Protein AF-A0A516WWQ7-F1 (afdb_monomer)

Foldseek 3Di:
DDDDPDQLVPPDPDDADPVNDPPDHDDDDPVLVVLLVVVVVCVVVVHDDDDDDDPPPCSVVSNVVSCCVVPVPPDQDFDDDPPDDPVNVQVRCCRSVVPDDDGDPDPPPDPDD

Mean predicted aligned error: 9.74 Å

Solvent-accessible surface area (backbone atoms only — not comparable to full-atom values): 7865 Å² total; per-residue (Å²): 137,85,80,75,83,80,57,84,86,70,70,74,93,72,68,87,50,101,80,61,54,88,91,62,74,84,76,93,41,72,68,43,52,52,51,35,55,52,47,53,53,32,62,76,70,69,56,87,85,84,91,84,78,70,88,88,75,47,63,71,56,37,52,51,56,37,42,51,75,75,43,62,92,74,72,79,85,84,85,78,65,88,86,65,48,75,66,53,51,51,51,55,49,38,62,64,67,65,58,85,77,81,76,81,91,63,81,81,74,75,78,84,129

pLDDT: mean 81.27, std 19.01, range [32.41, 98.31]

Structure (mmCIF, N/CA/C/O backbone):
data_AF-A0A516WWQ7-F1
#
_entry.id   AF-A0A516WWQ7-F1
#
loop_
_atom_site.group_PDB
_atom_site.id
_atom_site.type_symbol
_atom_site.label_atom_id
_atom_site.label_alt_id
_atom_site.label_comp_id
_atom_site.label_asym_id
_atom_site.label_entity_id
_atom_site.label_seq_id
_atom_site.pdbx_PDB_ins_code
_atom_site.Cartn_x
_atom_site.Cartn_y
_atom_site.Cartn_z
_atom_site.occupancy
_atom_site.B_iso_or_equiv
_atom_site.auth_seq_id
_atom_site.auth_comp_id
_atom_site.auth_asym_id
_atom_site.auth_atom_id
_atom_site.pdbx_PDB_model_num
ATOM 1 N N . MET A 1 1 ? 19.462 23.791 5.345 1.00 38.44 1 MET A N 1
ATOM 2 C CA . MET A 1 1 ? 18.998 22.462 5.797 1.00 38.44 1 MET A CA 1
ATOM 3 C C . MET A 1 1 ? 18.680 21.644 4.558 1.00 38.44 1 MET A C 1
ATOM 5 O O . MET A 1 1 ? 17.603 21.769 3.996 1.00 38.44 1 MET A O 1
ATOM 9 N N . THR A 1 2 ? 19.676 20.930 4.046 1.00 36.28 2 THR A N 1
ATOM 10 C CA . THR A 1 2 ? 19.575 20.070 2.861 1.00 36.28 2 THR A CA 1
ATOM 11 C C . THR A 1 2 ? 19.060 18.707 3.309 1.00 36.28 2 THR A C 1
ATOM 13 O O . THR A 1 2 ? 19.777 17.987 3.997 1.00 36.28 2 THR A O 1
ATOM 16 N N . GLY A 1 3 ? 17.805 18.384 2.991 1.00 38.31 3 GLY A N 1
ATOM 17 C CA . GLY A 1 3 ? 17.252 17.056 3.248 1.00 38.31 3 GLY A CA 1
ATOM 18 C C . GLY A 1 3 ? 17.876 16.045 2.292 1.00 38.31 3 GLY A C 1
ATOM 19 O O . GLY A 1 3 ? 17.676 16.140 1.082 1.00 38.31 3 GLY A O 1
ATOM 20 N N . THR A 1 4 ? 18.655 15.112 2.829 1.00 32.41 4 THR A N 1
ATOM 21 C CA . THR A 1 4 ? 19.110 13.918 2.110 1.00 32.41 4 THR A CA 1
ATOM 22 C C . THR A 1 4 ? 17.881 13.090 1.713 1.00 32.41 4 THR A C 1
ATOM 24 O O . THR A 1 4 ? 17.008 12.891 2.561 1.00 32.41 4 THR A O 1
ATOM 27 N N . PRO A 1 5 ? 17.754 12.622 0.457 1.00 42.22 5 PRO A N 1
ATOM 28 C CA . PRO A 1 5 ? 16.667 11.724 0.085 1.00 42.22 5 PRO A CA 1
ATOM 29 C C . PRO A 1 5 ? 16.815 10.410 0.859 1.00 42.22 5 PRO A C 1
ATOM 31 O O . PRO A 1 5 ? 17.877 9.791 0.826 1.00 42.22 5 PRO A O 1
ATOM 34 N N . ALA A 1 6 ? 15.768 10.010 1.581 1.00 45.31 6 ALA A N 1
ATOM 35 C CA . ALA A 1 6 ? 15.740 8.735 2.285 1.00 45.31 6 ALA A CA 1
ATOM 36 C C . ALA A 1 6 ? 15.839 7.585 1.269 1.00 45.31 6 ALA A C 1
ATOM 38 O O . ALA A 1 6 ? 15.072 7.521 0.306 1.00 45.31 6 ALA A O 1
ATOM 39 N N . THR A 1 7 ? 16.811 6.697 1.472 1.00 37.62 7 THR A N 1
ATOM 40 C CA . THR A 1 7 ? 16.962 5.446 0.720 1.00 37.62 7 THR A CA 1
ATOM 41 C C . THR A 1 7 ? 15.747 4.548 1.008 1.00 37.62 7 THR A C 1
ATOM 43 O O . THR A 1 7 ? 15.308 4.514 2.157 1.00 37.62 7 THR A O 1
ATOM 46 N N . PRO A 1 8 ? 15.214 3.771 0.042 1.00 50.00 8 PRO A N 1
ATOM 47 C CA . PRO A 1 8 ? 14.035 2.911 0.248 1.00 50.00 8 PRO A CA 1
ATOM 48 C C . PRO A 1 8 ? 14.148 1.892 1.397 1.00 50.00 8 PRO A C 1
ATOM 50 O O . PRO A 1 8 ? 13.144 1.331 1.820 1.00 50.00 8 PRO A O 1
ATOM 53 N N . ALA A 1 9 ? 15.361 1.660 1.908 1.00 43.53 9 ALA A N 1
ATOM 54 C CA . ALA A 1 9 ? 15.644 0.795 3.050 1.00 43.53 9 ALA A CA 1
ATOM 55 C C . ALA A 1 9 ? 15.386 1.447 4.427 1.00 43.53 9 ALA A C 1
ATOM 57 O O . ALA A 1 9 ? 15.455 0.749 5.431 1.00 43.53 9 ALA A O 1
ATOM 58 N N . ASP A 1 10 ? 15.080 2.749 4.491 1.00 41.50 10 ASP A N 1
ATOM 59 C CA . ASP A 1 10 ? 14.819 3.486 5.743 1.00 41.50 10 ASP A CA 1
ATOM 60 C C . ASP A 1 10 ? 13.318 3.580 6.083 1.00 41.50 10 ASP A C 1
ATOM 62 O O . ASP A 1 10 ? 12.860 4.464 6.807 1.00 41.50 10 ASP A O 1
ATOM 66 N N . VAL A 1 11 ? 12.500 2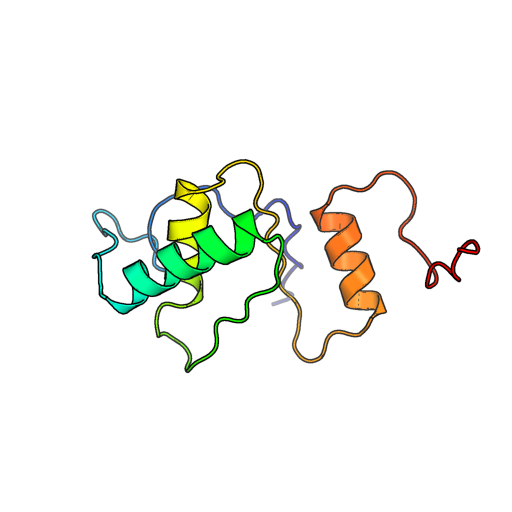.677 5.530 1.00 47.91 11 VAL A N 1
ATOM 67 C CA . VAL A 1 11 ? 11.102 2.542 5.955 1.00 47.91 11 VAL A CA 1
ATOM 68 C C . VAL A 1 11 ? 11.088 1.750 7.263 1.00 47.91 11 VAL A C 1
ATOM 70 O O . VAL A 1 11 ? 10.918 0.534 7.267 1.00 47.91 11 VAL A O 1
ATOM 73 N N . ASP A 1 12 ? 11.325 2.483 8.350 1.00 45.53 12 ASP A N 1
ATOM 74 C CA . ASP A 1 12 ? 11.242 2.103 9.763 1.00 45.53 12 ASP A CA 1
ATOM 75 C C . ASP A 1 12 ? 10.320 0.896 10.046 1.00 45.53 12 ASP A C 1
ATOM 77 O O . ASP A 1 12 ? 9.109 0.918 9.793 1.00 45.53 12 ASP A O 1
ATOM 81 N N . GLN A 1 13 ? 10.93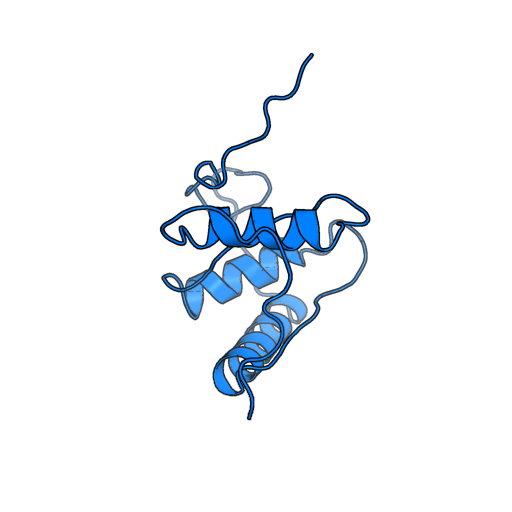2 -0.166 10.578 1.00 48.97 13 GLN A N 1
ATOM 82 C CA . GLN A 1 13 ? 10.295 -1.399 11.045 1.00 48.97 13 GLN A CA 1
ATOM 83 C C . GLN A 1 13 ? 10.033 -1.352 12.568 1.00 48.97 13 GLN A C 1
ATOM 85 O O . GLN A 1 13 ? 10.439 -2.254 13.299 1.00 48.97 13 GLN A O 1
ATOM 90 N N . SER A 1 14 ? 9.370 -0.311 13.083 1.00 48.12 14 SER A N 1
ATOM 91 C CA . SER A 1 14 ? 8.965 -0.222 14.501 1.00 48.12 14 SER A CA 1
ATOM 92 C C . SER A 1 14 ? 7.618 0.542 14.674 1.00 48.12 14 SER A C 1
ATOM 94 O O . SER A 1 14 ? 7.105 1.085 13.695 1.00 48.12 14 SER A O 1
ATOM 96 N N . PRO A 1 15 ? 6.878 0.420 15.802 1.00 52.00 15 PRO A N 1
ATOM 97 C CA . PRO A 1 15 ? 5.571 -0.244 15.823 1.00 52.00 15 PRO A CA 1
ATOM 98 C C . PRO A 1 15 ? 4.336 0.667 15.652 1.00 52.00 15 PRO A C 1
ATOM 100 O O . PRO A 1 15 ? 4.305 1.829 16.049 1.00 52.00 15 PRO A O 1
ATOM 103 N N . GLU A 1 16 ? 3.266 0.034 15.158 1.00 58.62 16 GLU A N 1
ATOM 104 C CA . GLU A 1 16 ? 1.840 0.255 15.478 1.00 58.62 16 GLU A CA 1
ATOM 105 C C . GLU A 1 16 ? 1.152 1.573 15.061 1.00 58.62 16 GLU A C 1
ATOM 107 O O . GLU A 1 16 ? -0.009 1.526 14.655 1.00 58.62 16 GLU A O 1
ATOM 112 N N . HIS A 1 17 ? 1.797 2.745 15.085 1.00 57.81 17 HIS A N 1
ATOM 113 C CA . HIS A 1 17 ? 1.052 4.012 14.992 1.00 57.81 17 HIS A CA 1
ATOM 114 C C . HIS A 1 17 ? 1.814 5.155 14.304 1.00 57.81 17 HIS A C 1
ATOM 116 O O . HIS A 1 17 ? 3.005 5.335 14.521 1.00 57.81 17 HIS A O 1
ATOM 122 N N . PHE A 1 18 ? 1.108 5.998 13.530 1.00 65.62 18 PHE A N 1
ATOM 123 C CA . PHE A 1 18 ? 1.677 7.154 12.801 1.00 65.62 18 PHE A CA 1
ATOM 124 C C . PHE A 1 18 ? 2.496 8.110 13.690 1.00 65.62 18 PHE A C 1
ATOM 126 O O . PHE A 1 18 ? 3.407 8.769 13.203 1.00 65.62 18 PHE A O 1
ATOM 133 N N . LEU A 1 19 ? 2.174 8.179 14.985 1.00 70.88 19 LEU A N 1
ATOM 134 C CA . LEU A 1 19 ? 2.869 9.019 15.966 1.00 70.88 19 LEU A CA 1
ATOM 135 C C . LEU A 1 19 ? 3.861 8.252 16.860 1.00 70.88 19 LEU A C 1
ATOM 137 O O . LEU A 1 19 ? 4.454 8.868 17.738 1.00 70.88 19 LEU A O 1
ATOM 141 N N . GLY A 1 20 ? 4.001 6.929 16.697 1.00 73.50 20 GLY A N 1
ATOM 142 C CA . GLY A 1 20 ? 4.933 6.107 17.485 1.00 73.50 20 GLY A CA 1
ATOM 143 C C . GLY A 1 20 ? 4.735 6.200 19.004 1.00 73.50 20 GLY A C 1
ATOM 144 O O . GLY A 1 20 ? 5.693 6.100 19.767 1.00 73.50 20 GLY A O 1
ATOM 145 N N . LEU A 1 21 ? 3.507 6.470 19.458 1.00 80.62 21 LEU A N 1
ATOM 146 C CA . LEU A 1 21 ? 3.213 6.695 20.873 1.00 80.62 21 LEU A CA 1
ATOM 147 C C . LEU A 1 21 ? 3.226 5.367 21.636 1.00 80.62 21 LEU A C 1
ATOM 149 O O . LEU A 1 21 ? 2.575 4.405 21.231 1.00 80.62 21 LEU A O 1
ATOM 153 N N . SER A 1 22 ? 3.920 5.341 22.774 1.00 81.88 22 SER A N 1
ATOM 154 C CA . SER A 1 22 ? 3.931 4.178 23.665 1.00 81.88 22 SER A CA 1
ATOM 155 C C . SER A 1 22 ? 2.516 3.860 24.162 1.00 81.88 22 SER A C 1
ATOM 157 O O . SER A 1 22 ? 1.814 4.749 24.646 1.00 81.88 22 SER A O 1
ATOM 159 N N . GLY A 1 23 ? 2.096 2.600 24.022 1.00 78.69 23 GLY A N 1
ATOM 160 C CA . GLY A 1 23 ? 0.762 2.129 24.415 1.00 78.69 23 GLY A CA 1
ATOM 161 C C . GLY A 1 23 ? 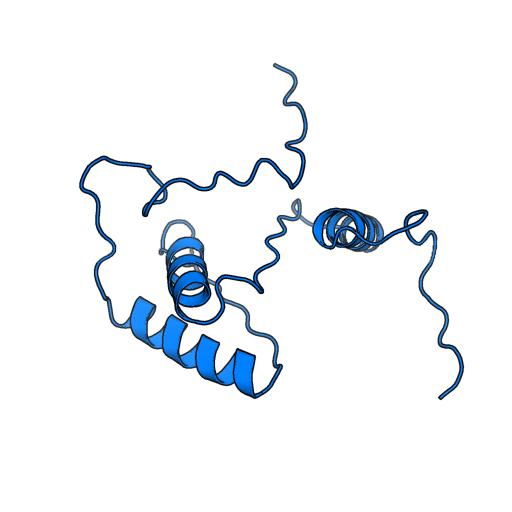-0.382 2.555 23.487 1.00 78.69 23 GLY A C 1
ATOM 162 O O . GLY A 1 23 ? -1.544 2.365 23.840 1.00 78.69 23 GLY A O 1
ATOM 163 N N . ALA A 1 24 ? -0.093 3.142 22.321 1.00 81.38 24 ALA A N 1
ATOM 164 C CA . ALA A 1 24 ? -1.123 3.384 21.317 1.00 81.38 24 ALA A CA 1
ATOM 165 C C . ALA A 1 24 ? -1.505 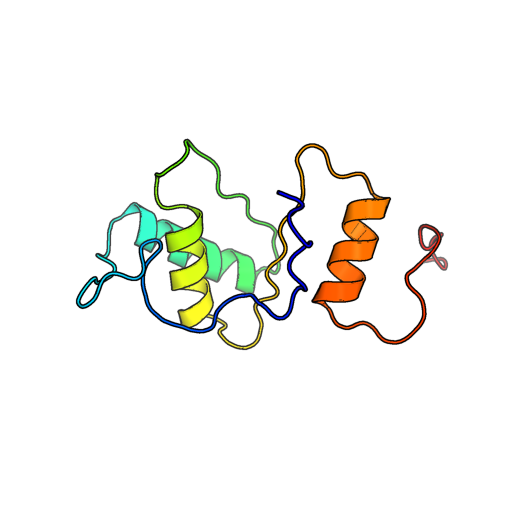2.081 20.609 1.00 81.38 24 ALA A C 1
ATOM 167 O O . ALA A 1 24 ? -0.643 1.291 20.233 1.00 81.38 24 ALA A O 1
ATOM 168 N N . HIS A 1 25 ? -2.806 1.906 20.385 1.00 82.81 25 HIS A N 1
ATOM 169 C CA . HIS A 1 25 ? -3.365 0.749 19.698 1.00 82.81 25 HIS A CA 1
ATOM 170 C C . HIS A 1 25 ? -4.288 1.196 18.569 1.00 82.81 25 HIS A C 1
ATOM 172 O O . HIS A 1 25 ? -4.988 2.207 18.678 1.00 82.81 25 HIS A O 1
ATOM 178 N N . ILE A 1 26 ? -4.304 0.422 17.485 1.00 87.44 26 ILE A N 1
ATOM 179 C CA . ILE A 1 26 ? -5.269 0.608 16.404 1.00 87.44 26 ILE A CA 1
ATOM 180 C C . ILE A 1 26 ? -6.640 0.141 16.897 1.00 87.44 26 ILE A C 1
ATOM 182 O O . ILE A 1 26 ? -6.791 -0.973 17.392 1.00 87.44 26 ILE A O 1
ATOM 186 N N . VAL A 1 27 ? -7.648 0.997 16.743 1.00 89.75 27 VAL A N 1
ATOM 187 C CA . VAL A 1 27 ? -9.038 0.663 17.067 1.00 89.75 27 VAL A CA 1
ATOM 188 C C . VAL A 1 27 ? -9.757 0.239 15.793 1.00 89.75 27 VAL A C 1
ATOM 190 O O . VAL A 1 27 ? -9.718 0.947 14.783 1.00 89.75 27 VAL A O 1
ATOM 193 N N . ALA A 1 28 ? -10.433 -0.908 15.849 1.00 90.62 28 ALA A N 1
ATOM 194 C CA . ALA A 1 28 ? -11.298 -1.366 14.773 1.00 90.62 28 ALA A CA 1
ATOM 195 C C . ALA A 1 28 ? -12.453 -0.377 14.575 1.00 90.62 28 ALA A C 1
ATOM 197 O O . ALA A 1 28 ? -13.264 -0.156 15.472 1.00 90.62 28 ALA A O 1
ATOM 198 N N . THR A 1 29 ? -12.505 0.226 13.393 1.00 94.44 29 THR A N 1
ATOM 199 C CA . THR A 1 29 ? -13.615 1.070 12.941 1.00 94.44 29 THR A CA 1
ATOM 200 C C . THR A 1 29 ? -14.230 0.444 11.698 1.00 94.44 29 THR A C 1
ATOM 202 O O . THR A 1 29 ? -13.539 -0.280 10.979 1.00 94.44 29 THR A O 1
ATOM 205 N N . ASP A 1 30 ? -15.487 0.764 11.398 1.00 95.88 30 ASP A N 1
ATOM 206 C CA . ASP A 1 30 ? -16.168 0.252 10.200 1.00 95.88 30 ASP A CA 1
ATOM 207 C C . ASP A 1 30 ? -15.366 0.537 8.921 1.00 95.88 30 ASP A C 1
ATOM 209 O O . ASP A 1 30 ? -15.218 -0.329 8.064 1.00 95.88 30 ASP A O 1
ATOM 213 N N . THR A 1 31 ? -14.754 1.722 8.820 1.00 93.88 31 THR A N 1
ATOM 214 C CA . THR A 1 31 ? -13.906 2.100 7.680 1.00 93.88 31 THR A CA 1
ATOM 215 C C . THR A 1 31 ? -12.626 1.266 7.594 1.00 93.88 31 THR A C 1
ATOM 217 O O . THR A 1 31 ? -12.199 0.909 6.493 1.00 93.88 31 THR A O 1
ATOM 220 N N . LEU A 1 32 ? -12.000 0.945 8.732 1.00 94.31 32 LEU A N 1
ATOM 221 C CA . LEU A 1 32 ? -10.825 0.072 8.769 1.00 94.31 32 LEU A CA 1
ATOM 222 C C . LEU A 1 32 ? -11.195 -1.348 8.322 1.00 94.31 32 LEU A C 1
ATOM 224 O O . LEU A 1 32 ? -10.506 -1.911 7.474 1.00 94.31 32 LEU A O 1
ATOM 228 N N . LEU A 1 33 ? -12.298 -1.892 8.845 1.00 96.94 33 LEU A N 1
ATOM 229 C CA . LEU A 1 33 ? -12.784 -3.227 8.490 1.00 96.94 33 LEU A CA 1
ATOM 230 C C . LEU A 1 33 ? -13.157 -3.303 7.003 1.00 96.94 33 LEU A C 1
ATOM 232 O O . LEU A 1 33 ? -12.663 -4.176 6.298 1.00 96.94 33 LEU A O 1
ATOM 236 N N . ALA A 1 34 ? -13.894 -2.318 6.487 1.00 97.19 34 ALA A N 1
ATOM 237 C CA . ALA A 1 34 ? -14.223 -2.241 5.065 1.00 97.19 34 ALA A CA 1
ATOM 238 C C . ALA A 1 34 ? -12.975 -2.106 4.172 1.00 97.19 34 ALA A C 1
ATOM 240 O O . ALA A 1 34 ? -12.923 -2.666 3.080 1.00 97.19 34 ALA A O 1
ATOM 241 N N . THR A 1 35 ? -11.945 -1.372 4.611 1.00 97.31 35 THR A N 1
ATOM 242 C CA . THR A 1 35 ? -10.671 -1.291 3.873 1.00 97.31 35 THR A CA 1
ATOM 243 C C . THR A 1 35 ? -9.984 -2.652 3.818 1.00 97.31 35 THR A C 1
ATOM 245 O O . THR A 1 35 ? -9.482 -3.034 2.763 1.00 97.31 35 THR A O 1
ATOM 248 N N . ARG A 1 36 ? -9.978 -3.388 4.935 1.00 97.50 36 ARG A N 1
ATOM 249 C CA . ARG A 1 36 ? -9.403 -4.731 5.014 1.00 97.50 36 ARG A CA 1
ATOM 250 C C . ARG A 1 36 ? -10.129 -5.708 4.091 1.00 97.50 36 ARG A C 1
ATOM 252 O O . ARG A 1 36 ? -9.459 -6.414 3.346 1.00 97.50 36 ARG A O 1
ATOM 259 N N . ASP A 1 37 ? -11.458 -5.716 4.108 1.00 98.06 37 ASP A N 1
ATOM 260 C CA . ASP A 1 37 ? -12.261 -6.623 3.278 1.00 98.06 37 ASP A CA 1
ATOM 261 C C . ASP A 1 37 ? -12.054 -6.340 1.783 1.00 98.06 37 ASP A C 1
ATOM 263 O O . ASP A 1 37 ? -11.748 -7.249 1.017 1.00 98.06 37 ASP A O 1
ATOM 267 N N . ASN A 1 38 ? -12.057 -5.065 1.378 1.00 98.06 38 ASN A N 1
ATOM 268 C CA . ASN A 1 38 ? -11.733 -4.690 -0.002 1.00 98.06 38 ASN A CA 1
ATOM 269 C C . ASN A 1 38 ? -10.315 -5.122 -0.416 1.00 98.06 38 ASN A C 1
ATOM 271 O O . ASN A 1 38 ? -10.092 -5.498 -1.565 1.00 98.06 38 ASN A O 1
ATOM 275 N N . LEU A 1 39 ? -9.337 -5.053 0.495 1.00 97.75 39 LEU A N 1
ATOM 276 C CA . LEU A 1 39 ? -7.974 -5.504 0.211 1.00 97.75 39 LEU A CA 1
ATOM 277 C C . LEU A 1 39 ? -7.902 -7.017 0.002 1.00 97.75 39 LEU A C 1
ATOM 279 O O . LEU A 1 39 ? -7.150 -7.445 -0.870 1.00 97.75 39 LEU A O 1
ATOM 283 N N . VAL A 1 40 ? -8.678 -7.812 0.746 1.00 98.31 40 VAL A N 1
ATOM 284 C CA . VAL A 1 40 ? -8.781 -9.264 0.519 1.00 98.31 40 VAL A CA 1
ATOM 285 C C . VAL A 1 40 ? -9.225 -9.536 -0.917 1.00 98.31 40 VAL A C 1
ATOM 287 O O . VAL A 1 40 ? -8.528 -10.245 -1.644 1.00 98.31 40 VAL A O 1
ATOM 290 N N . ASP A 1 41 ? -10.314 -8.902 -1.353 1.00 98.31 41 ASP A N 1
ATOM 291 C CA . ASP A 1 41 ? -10.866 -9.102 -2.697 1.00 98.31 41 ASP A CA 1
ATOM 292 C C . ASP A 1 41 ? -9.897 -8.639 -3.794 1.00 98.31 41 ASP A C 1
ATOM 294 O O . ASP A 1 41 ? -9.712 -9.305 -4.815 1.00 98.31 41 ASP A O 1
ATOM 298 N N . VAL A 1 42 ? -9.236 -7.498 -3.592 1.00 97.94 42 VAL A N 1
ATOM 299 C CA . VAL A 1 42 ? -8.276 -6.934 -4.555 1.00 97.94 42 VAL A CA 1
ATOM 300 C C . VAL A 1 42 ? -7.044 -7.823 -4.702 1.00 97.94 42 VAL A C 1
ATOM 302 O O . VAL A 1 42 ? -6.553 -7.998 -5.818 1.00 97.94 42 VAL A O 1
ATOM 305 N N . ILE A 1 43 ? -6.549 -8.391 -3.599 1.00 96.69 43 ILE A N 1
ATOM 306 C CA . ILE A 1 43 ? -5.413 -9.318 -3.614 1.00 96.69 43 ILE A CA 1
ATOM 307 C C . ILE A 1 43 ? -5.797 -10.609 -4.342 1.00 96.69 43 ILE A C 1
ATOM 309 O O . ILE A 1 43 ? -5.058 -11.038 -5.229 1.00 96.69 43 ILE A O 1
ATOM 313 N N . ASP A 1 44 ? -6.953 -11.193 -4.014 1.00 97.25 44 ASP A N 1
ATOM 314 C CA . ASP A 1 44 ? -7.431 -12.441 -4.622 1.00 97.25 44 ASP A CA 1
ATOM 315 C C . ASP A 1 44 ? -7.632 -12.296 -6.140 1.00 97.25 44 ASP A C 1
ATOM 317 O O . ASP A 1 44 ? -7.144 -13.096 -6.942 1.00 97.25 44 ASP A O 1
ATOM 321 N N . THR A 1 45 ? -8.253 -11.191 -6.556 1.00 97.94 45 THR A N 1
ATOM 322 C CA . THR A 1 45 ? -8.540 -10.899 -7.970 1.00 97.94 45 THR A CA 1
ATOM 323 C C . THR A 1 45 ? -7.365 -10.290 -8.737 1.00 97.94 45 THR A C 1
ATOM 325 O O . THR A 1 45 ? -7.461 -10.108 -9.954 1.00 97.94 45 THR A O 1
ATOM 328 N N . LYS A 1 46 ? -6.248 -9.976 -8.064 1.00 96.62 46 LYS A N 1
ATOM 329 C CA . LYS A 1 46 ? -5.097 -9.239 -8.626 1.00 96.62 46 LYS A CA 1
ATOM 330 C C . LYS A 1 46 ? -5.508 -7.912 -9.279 1.00 96.62 46 LYS A C 1
ATOM 332 O O . LYS A 1 46 ? -4.968 -7.516 -10.314 1.00 96.62 46 LYS A O 1
ATOM 337 N N . ALA A 1 47 ? -6.489 -7.240 -8.684 1.00 97.00 47 ALA A N 1
ATOM 338 C CA . ALA A 1 47 ? -7.002 -5.962 -9.152 1.00 97.00 47 ALA A CA 1
ATOM 339 C C . ALA A 1 47 ? -6.149 -4.781 -8.651 1.00 97.00 47 ALA A C 1
ATOM 341 O O . ALA A 1 47 ? -5.161 -4.937 -7.933 1.00 97.00 47 ALA A O 1
ATOM 342 N N . MET A 1 48 ? -6.548 -3.563 -9.027 1.00 96.56 48 MET A N 1
ATOM 343 C CA . MET A 1 48 ? -5.994 -2.323 -8.482 1.00 96.56 48 MET A CA 1
ATOM 344 C C . MET A 1 48 ? -7.037 -1.614 -7.620 1.00 96.56 48 MET A C 1
ATOM 346 O O . MET A 1 48 ? -8.184 -1.457 -8.033 1.00 96.56 48 MET A O 1
ATOM 350 N N . MET A 1 49 ? -6.612 -1.117 -6.458 1.00 96.38 49 MET A N 1
ATOM 351 C CA . MET A 1 49 ? -7.438 -0.314 -5.557 1.00 96.38 49 MET A CA 1
ATOM 352 C C . MET A 1 49 ? -6.841 1.082 -5.380 1.00 96.38 49 MET A C 1
ATOM 354 O O . MET A 1 49 ? -5.624 1.244 -5.290 1.00 96.38 49 MET A O 1
ATOM 358 N N . CYS A 1 50 ? -7.704 2.092 -5.270 1.00 96.19 50 CYS A N 1
ATOM 359 C CA . CYS A 1 50 ? -7.327 3.433 -4.837 1.00 96.19 50 CYS A CA 1
ATOM 360 C C . CYS A 1 50 ? -8.087 3.791 -3.558 1.00 96.19 50 CYS A C 1
ATOM 362 O O . CYS A 1 50 ? -9.313 3.735 -3.530 1.00 96.19 50 CYS A O 1
ATOM 364 N N . VAL A 1 51 ? -7.362 4.195 -2.512 1.00 95.62 51 VAL A N 1
ATOM 365 C CA . VAL A 1 51 ? -7.949 4.729 -1.276 1.00 95.62 51 VAL A CA 1
ATOM 366 C C . VAL A 1 51 ? -7.761 6.243 -1.268 1.00 95.62 51 VAL A C 1
ATOM 368 O O . VAL A 1 51 ? -6.637 6.739 -1.166 1.00 95.62 51 VAL A O 1
ATOM 371 N N . HIS A 1 52 ? -8.858 6.992 -1.363 1.00 95.12 52 HIS A N 1
ATOM 372 C CA . HIS A 1 52 ? -8.853 8.454 -1.454 1.00 95.12 52 HIS A CA 1
ATOM 373 C C . HIS A 1 52 ? -9.649 9.109 -0.315 1.00 95.12 52 HIS A C 1
ATOM 375 O O . HIS A 1 52 ? -10.407 8.455 0.392 1.00 95.12 52 HIS A O 1
ATOM 381 N N . GLY A 1 53 ? -9.450 10.414 -0.115 1.00 93.31 53 GLY A N 1
ATOM 382 C CA . GLY A 1 53 ? -10.102 11.211 0.932 1.00 93.31 53 GLY A CA 1
ATOM 383 C C . GLY A 1 53 ? -9.142 12.204 1.585 1.00 93.31 53 GLY A C 1
ATOM 384 O O . GLY A 1 53 ? -7.934 12.166 1.324 1.00 93.31 53 GLY A O 1
ATOM 385 N N . ASP A 1 54 ? -9.656 13.054 2.468 1.00 96.19 54 ASP A N 1
ATOM 386 C CA . ASP A 1 54 ? -8.888 14.135 3.096 1.00 96.19 54 ASP A CA 1
ATOM 387 C C . ASP A 1 54 ? -7.705 13.640 3.940 1.00 96.19 54 ASP A C 1
ATOM 389 O O . ASP A 1 54 ? -7.618 12.474 4.352 1.00 96.19 54 ASP A O 1
ATOM 393 N N . ALA A 1 55 ? -6.734 14.526 4.164 1.00 91.69 55 ALA A N 1
ATOM 394 C CA . ALA A 1 55 ? -5.567 14.234 4.987 1.00 91.69 55 ALA A CA 1
ATOM 395 C C . ALA A 1 55 ? -5.977 13.907 6.436 1.00 91.69 55 ALA A C 1
ATOM 397 O O . ALA A 1 55 ? -6.917 14.481 6.972 1.00 91.69 55 ALA A O 1
ATOM 398 N N . GLY A 1 56 ? -5.268 12.971 7.073 1.00 89.12 56 GLY A N 1
ATOM 399 C CA . GLY A 1 56 ? -5.521 12.596 8.471 1.00 89.12 56 GLY A CA 1
ATOM 400 C C . GLY A 1 56 ? -6.637 11.570 8.703 1.00 89.12 56 GLY A C 1
ATOM 401 O O . GLY A 1 56 ? -6.731 11.047 9.804 1.00 89.12 56 GLY A O 1
ATOM 402 N N . LEU A 1 57 ? -7.410 11.174 7.684 1.00 92.25 57 LEU A N 1
ATOM 403 C CA . LEU A 1 57 ? -8.500 10.187 7.828 1.00 92.25 57 LEU A CA 1
ATOM 404 C C . LEU A 1 57 ? -8.045 8.714 7.928 1.00 92.25 57 LEU A C 1
ATOM 406 O O . LEU A 1 57 ? -8.805 7.802 7.628 1.00 92.25 57 LEU A O 1
ATOM 410 N N . GLY A 1 58 ? -6.782 8.449 8.270 1.00 90.75 58 GLY A N 1
ATOM 411 C CA . GLY A 1 58 ? -6.311 7.079 8.508 1.00 90.75 58 GLY A CA 1
ATOM 412 C C . GLY A 1 58 ? -6.163 6.180 7.270 1.00 90.75 58 GLY A C 1
ATOM 413 O O . GLY A 1 58 ? -5.980 4.980 7.436 1.00 90.75 58 GLY A O 1
ATOM 414 N N . LYS A 1 59 ? -6.178 6.717 6.040 1.00 94.31 59 LYS A N 1
ATOM 415 C CA . LYS A 1 59 ? -6.012 5.930 4.792 1.00 94.31 59 LYS A CA 1
ATOM 416 C C . LYS A 1 59 ? -4.733 5.085 4.796 1.00 94.31 59 LYS A C 1
ATOM 418 O O . LYS A 1 59 ? -4.779 3.868 4.669 1.00 94.31 59 LYS A O 1
ATOM 423 N N . THR A 1 60 ? -3.590 5.737 5.015 1.00 92.06 60 THR A N 1
ATOM 424 C CA . THR A 1 60 ? -2.281 5.072 5.080 1.00 92.06 60 THR A CA 1
ATOM 425 C C . THR A 1 60 ? -2.197 4.094 6.251 1.00 92.06 60 THR A C 1
ATOM 427 O O . THR A 1 60 ? -1.629 3.019 6.097 1.00 92.06 60 THR A O 1
ATOM 430 N N . LEU A 1 61 ? -2.775 4.444 7.407 1.00 91.44 61 LEU A N 1
ATOM 431 C CA . LEU A 1 61 ? -2.820 3.561 8.576 1.00 91.44 61 LEU A CA 1
ATOM 432 C C . LEU A 1 61 ? -3.604 2.284 8.256 1.00 91.44 61 LEU A C 1
ATOM 434 O O . LEU A 1 61 ? -3.088 1.195 8.462 1.00 91.44 61 LEU A O 1
ATOM 438 N N . SER A 1 62 ? -4.811 2.429 7.709 1.00 93.50 62 SER A N 1
ATOM 439 C CA . SER A 1 62 ? -5.736 1.321 7.466 1.00 93.50 62 SER A CA 1
ATOM 440 C C . SER A 1 62 ? -5.203 0.343 6.425 1.00 93.50 62 SER A C 1
ATOM 442 O O . SER A 1 62 ? -5.245 -0.866 6.644 1.00 93.50 62 SER A O 1
ATOM 444 N N . VAL A 1 63 ? -4.633 0.861 5.331 1.00 94.69 63 VAL A N 1
ATOM 445 C CA . VAL A 1 63 ? -3.986 0.032 4.303 1.00 94.69 63 VAL A CA 1
ATOM 446 C C . VAL A 1 63 ? -2.775 -0.698 4.877 1.00 94.69 63 VAL A C 1
ATOM 448 O O . VAL A 1 63 ? -2.662 -1.908 4.712 1.00 94.69 63 VAL A O 1
ATOM 451 N N . ASN A 1 64 ? -1.889 0.002 5.592 1.00 91.75 64 ASN A N 1
ATOM 452 C CA . ASN A 1 64 ? -0.681 -0.624 6.129 1.00 91.75 64 ASN A CA 1
ATOM 453 C C . ASN A 1 64 ? -0.991 -1.661 7.212 1.00 91.75 64 ASN A C 1
ATOM 455 O O . ASN A 1 64 ? -0.363 -2.712 7.220 1.00 91.75 64 ASN A O 1
ATOM 459 N N . ALA A 1 65 ? -1.930 -1.379 8.118 1.00 90.50 65 ALA A N 1
ATOM 460 C CA . ALA A 1 65 ? -2.339 -2.327 9.149 1.00 90.50 65 ALA A CA 1
ATOM 461 C C . ALA A 1 65 ? -2.924 -3.596 8.516 1.00 90.50 65 ALA A C 1
ATOM 463 O O . ALA A 1 65 ? -2.461 -4.692 8.799 1.00 90.50 65 ALA A O 1
ATOM 464 N N . SER A 1 66 ? -3.844 -3.434 7.561 1.00 94.56 66 SER A N 1
ATOM 465 C CA . SER A 1 66 ? -4.470 -4.567 6.873 1.00 94.56 66 SER A CA 1
ATOM 466 C C . SER A 1 66 ? -3.467 -5.393 6.062 1.00 94.56 66 SER A C 1
ATOM 468 O O . SER A 1 66 ? -3.492 -6.616 6.126 1.00 94.56 66 SER A O 1
ATOM 470 N N . LEU A 1 67 ? -2.563 -4.756 5.307 1.00 94.19 67 LEU A N 1
ATOM 471 C CA . LEU A 1 67 ? -1.578 -5.475 4.488 1.00 94.19 67 LEU A CA 1
ATOM 472 C C . LEU A 1 67 ? -0.544 -6.238 5.323 1.00 94.19 67 LEU A C 1
ATOM 474 O O . LEU A 1 67 ? -0.096 -7.295 4.888 1.00 94.19 67 LEU A O 1
ATOM 478 N N . ARG A 1 68 ? -0.185 -5.737 6.512 1.00 89.19 68 ARG A N 1
ATOM 479 C CA . ARG A 1 68 ? 0.678 -6.472 7.452 1.00 89.19 68 ARG A CA 1
ATOM 480 C C . ARG A 1 68 ? 0.024 -7.767 7.918 1.00 89.19 68 ARG A C 1
ATOM 482 O O . ARG A 1 68 ? 0.711 -8.774 8.013 1.00 89.19 68 ARG A O 1
ATOM 489 N N . ASP A 1 69 ? -1.281 -7.745 8.162 1.00 90.56 69 ASP A N 1
ATOM 490 C CA . ASP A 1 69 ? -2.009 -8.937 8.599 1.00 90.56 69 ASP A CA 1
ATOM 491 C C . ASP A 1 69 ? -2.267 -9.912 7.443 1.00 90.56 69 ASP A C 1
ATOM 493 O O . ASP A 1 69 ? -2.227 -11.125 7.628 1.00 90.56 69 ASP A O 1
ATOM 497 N N . LEU A 1 70 ? -2.557 -9.392 6.247 1.00 94.75 70 LEU A N 1
ATOM 498 C CA . LEU A 1 70 ? -2.955 -10.204 5.095 1.00 94.75 70 LEU A CA 1
ATOM 499 C C . LEU A 1 70 ? -1.762 -10.808 4.341 1.00 94.75 70 LEU A C 1
ATOM 501 O O . LEU A 1 70 ? -1.822 -11.968 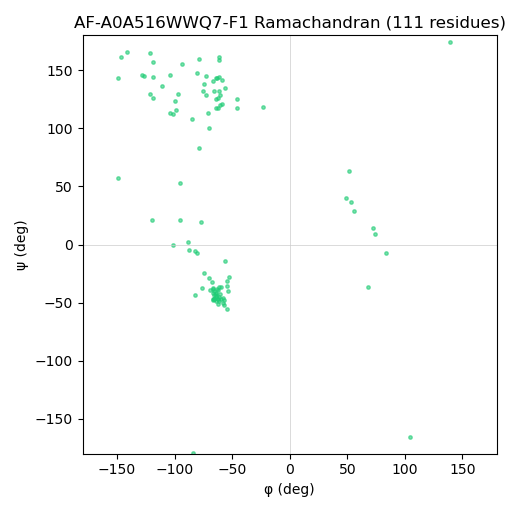3.940 1.00 94.75 70 LEU A O 1
ATOM 505 N N . VAL A 1 71 ? -0.703 -10.026 4.103 1.00 93.12 71 VAL A N 1
ATOM 506 C CA . VAL A 1 71 ? 0.417 -10.388 3.212 1.00 93.12 71 VAL A CA 1
ATOM 507 C C . VAL A 1 71 ? 1.755 -9.766 3.667 1.00 93.12 71 VAL A C 1
ATOM 509 O O . VAL A 1 71 ? 2.397 -9.062 2.886 1.00 93.12 71 VAL A O 1
ATOM 512 N N . PRO A 1 72 ? 2.224 -10.017 4.907 1.00 86.69 72 PRO A N 1
ATOM 513 C CA . PRO A 1 72 ? 3.347 -9.286 5.517 1.00 86.69 72 PRO A CA 1
ATOM 514 C C . PRO A 1 72 ? 4.639 -9.284 4.687 1.00 86.69 72 PRO A C 1
ATOM 516 O O . PRO A 1 72 ? 5.336 -8.274 4.635 1.00 86.69 72 PRO A O 1
ATOM 519 N N . GLU A 1 73 ? 4.929 -10.384 3.992 1.00 87.81 73 GLU A N 1
ATOM 520 C CA . GLU A 1 73 ? 6.173 -10.580 3.232 1.00 87.81 73 GLU A CA 1
ATOM 521 C C . GLU A 1 73 ? 6.113 -10.058 1.783 1.00 87.81 73 GLU A C 1
ATOM 523 O O . GLU A 1 73 ? 7.107 -10.105 1.061 1.00 87.81 73 GLU A O 1
ATOM 528 N N . ALA A 1 74 ? 4.951 -9.583 1.317 1.00 88.00 74 ALA A N 1
ATOM 529 C CA . ALA A 1 74 ? 4.720 -9.248 -0.094 1.00 88.00 74 ALA A CA 1
ATOM 530 C C . ALA A 1 74 ? 4.362 -7.769 -0.328 1.00 88.00 74 ALA A C 1
ATOM 532 O O . ALA A 1 74 ? 3.779 -7.419 -1.356 1.00 88.00 74 ALA A O 1
ATOM 533 N N . VAL A 1 75 ? 4.707 -6.881 0.611 1.00 90.38 75 VAL A N 1
ATOM 534 C CA . VAL A 1 75 ? 4.392 -5.448 0.517 1.00 90.38 75 VAL A CA 1
ATOM 535 C C . VAL A 1 75 ? 5.618 -4.645 0.082 1.00 90.38 75 VAL A C 1
ATOM 537 O O . VAL A 1 75 ? 6.556 -4.450 0.849 1.00 90.38 75 VAL A O 1
ATOM 540 N N . CYS A 1 76 ? 5.573 -4.078 -1.125 1.00 90.38 76 CYS A N 1
ATOM 541 C CA . CYS A 1 76 ? 6.523 -3.055 -1.568 1.00 90.38 76 CYS A CA 1
ATOM 542 C C . CYS A 1 76 ? 5.893 -1.664 -1.411 1.00 90.38 76 CYS A C 1
ATOM 544 O O . CYS A 1 76 ? 4.887 -1.348 -2.051 1.00 90.38 76 CYS A O 1
ATOM 546 N N . ARG A 1 77 ? 6.468 -0.821 -0.546 1.00 89.38 77 ARG A N 1
ATOM 547 C CA . ARG A 1 77 ? 5.967 0.537 -0.285 1.00 89.38 77 ARG A CA 1
ATOM 548 C C . ARG A 1 77 ? 6.790 1.552 -1.063 1.00 89.38 77 ARG A C 1
ATOM 550 O O . ARG A 1 77 ? 7.993 1.660 -0.863 1.00 89.38 77 ARG A O 1
ATOM 557 N N . VAL A 1 78 ? 6.120 2.347 -1.892 1.00 91.44 78 VAL A N 1
ATOM 558 C CA . VAL A 1 78 ? 6.745 3.442 -2.640 1.00 91.44 78 VAL A CA 1
ATOM 559 C C . VAL A 1 78 ? 6.014 4.752 -2.399 1.00 91.44 78 VAL A C 1
ATOM 561 O O . VAL A 1 78 ? 4.792 4.783 -2.251 1.00 91.44 78 VAL A O 1
ATOM 564 N N . GLN A 1 79 ? 6.768 5.847 -2.368 1.00 90.69 79 GLN A N 1
ATOM 565 C CA . GLN A 1 79 ? 6.224 7.194 -2.290 1.00 90.69 79 GLN A CA 1
ATOM 566 C C . GLN A 1 79 ? 6.697 7.999 -3.493 1.00 90.69 79 GLN A C 1
ATOM 568 O O . GLN A 1 79 ? 7.888 8.070 -3.786 1.00 90.69 79 GLN A O 1
ATOM 573 N N . PHE A 1 80 ? 5.750 8.643 -4.167 1.00 90.06 80 PHE A N 1
ATOM 574 C CA . PHE A 1 80 ? 6.039 9.534 -5.277 1.00 90.06 80 PHE A CA 1
ATOM 575 C C . PHE A 1 80 ? 5.909 10.988 -4.846 1.00 90.06 80 PHE A C 1
ATOM 577 O O . PHE A 1 80 ? 5.029 11.353 -4.062 1.00 90.06 80 PHE A O 1
ATOM 584 N N . ARG A 1 81 ? 6.758 11.843 -5.420 1.00 87.94 81 ARG A N 1
ATOM 585 C CA . ARG A 1 81 ? 6.545 13.292 -5.386 1.00 87.94 81 ARG A CA 1
ATOM 586 C C . ARG A 1 81 ? 5.242 13.654 -6.099 1.00 87.94 81 ARG A C 1
ATOM 588 O O . ARG A 1 81 ? 4.755 12.905 -6.944 1.00 87.94 81 ARG A O 1
ATOM 595 N N . ALA A 1 82 ? 4.725 14.851 -5.835 1.00 89.75 82 ALA A N 1
ATOM 596 C CA . ALA A 1 82 ? 3.614 15.387 -6.613 1.00 89.75 82 ALA A CA 1
ATOM 597 C C . ALA A 1 82 ? 3.963 15.422 -8.115 1.00 89.75 82 ALA A C 1
ATOM 599 O O . ALA A 1 82 ? 5.049 15.872 -8.492 1.00 89.75 82 ALA A O 1
ATOM 600 N N . ARG A 1 83 ? 3.017 14.974 -8.955 1.00 92.69 83 ARG A N 1
ATOM 601 C CA . ARG A 1 83 ? 3.152 14.884 -10.422 1.00 92.69 83 ARG A CA 1
ATOM 602 C C . ARG A 1 83 ? 4.431 14.132 -10.844 1.00 92.69 83 ARG A C 1
ATOM 604 O O . ARG A 1 83 ? 5.321 14.739 -11.449 1.00 92.69 83 ARG A O 1
ATOM 611 N N . PRO A 1 84 ? 4.557 12.838 -10.503 1.00 92.75 84 PRO A N 1
ATOM 612 C CA . PRO A 1 84 ? 5.712 12.058 -10.915 1.00 92.75 84 PRO A CA 1
ATOM 613 C C . PRO A 1 84 ? 5.704 11.889 -12.436 1.00 92.75 84 PRO A C 1
ATOM 615 O O . PRO A 1 84 ? 4.658 11.696 -13.056 1.00 92.75 84 PRO A O 1
ATOM 618 N N . THR A 1 85 ? 6.878 11.970 -13.050 1.00 92.25 85 THR A N 1
ATOM 619 C CA . THR A 1 85 ? 7.037 11.614 -14.463 1.00 92.25 85 THR A CA 1
ATOM 620 C C . THR A 1 85 ? 7.101 10.091 -14.612 1.00 92.25 85 THR A C 1
ATOM 622 O O . THR A 1 85 ? 7.484 9.402 -13.663 1.00 92.25 85 THR A O 1
ATOM 625 N N . PRO A 1 86 ? 6.835 9.528 -15.805 1.00 91.25 86 PRO A N 1
ATOM 626 C CA . PRO A 1 86 ? 7.058 8.102 -16.052 1.00 91.25 86 PRO A CA 1
ATOM 627 C C . PRO A 1 86 ? 8.487 7.648 -15.725 1.00 91.25 86 PRO A C 1
ATOM 629 O O . PRO A 1 86 ? 8.702 6.516 -15.300 1.00 91.25 86 PRO A O 1
ATOM 632 N N . ARG A 1 87 ? 9.477 8.537 -15.893 1.00 89.62 87 ARG A N 1
ATOM 633 C CA . ARG A 1 87 ? 10.864 8.277 -15.497 1.00 89.62 87 ARG A CA 1
ATOM 634 C C . ARG A 1 87 ? 10.999 8.133 -13.982 1.00 89.62 87 ARG A C 1
ATOM 636 O O . ARG A 1 87 ? 11.628 7.176 -13.546 1.00 89.62 87 ARG A O 1
ATOM 643 N N . ASP A 1 88 ? 10.399 9.041 -13.212 1.00 90.88 88 ASP A N 1
ATOM 644 C CA . ASP A 1 88 ? 10.408 8.964 -11.746 1.00 90.88 88 ASP A CA 1
ATOM 645 C C . ASP A 1 88 ? 9.787 7.642 -11.280 1.00 90.88 88 ASP A C 1
ATOM 647 O O . ASP A 1 88 ? 10.390 6.932 -10.484 1.00 90.88 88 ASP A O 1
ATOM 651 N N . ILE A 1 89 ? 8.640 7.262 -11.860 1.00 91.19 89 ILE A N 1
ATOM 652 C CA . ILE A 1 89 ? 7.953 6.006 -11.529 1.00 91.19 89 ILE A CA 1
ATOM 653 C C . ILE A 1 89 ? 8.857 4.798 -11.776 1.00 91.19 89 ILE A C 1
ATOM 655 O O . ILE A 1 89 ? 9.031 3.974 -10.881 1.00 91.19 89 ILE A O 1
ATOM 659 N N . ARG A 1 90 ? 9.472 4.704 -12.964 1.00 90.12 90 ARG A N 1
ATOM 660 C CA . ARG A 1 90 ? 10.364 3.582 -13.293 1.00 90.12 90 ARG A CA 1
ATOM 661 C C . ARG A 1 90 ? 11.547 3.480 -12.342 1.00 90.12 90 ARG A C 1
ATOM 663 O O . ARG A 1 90 ? 11.842 2.379 -11.902 1.00 90.12 90 ARG A O 1
ATOM 670 N N . HIS A 1 91 ? 12.226 4.591 -12.052 1.00 89.31 91 HIS A N 1
ATOM 671 C CA . HIS A 1 91 ? 13.398 4.561 -11.175 1.00 89.31 91 HIS A CA 1
ATOM 672 C C . HIS A 1 91 ? 13.018 4.181 -9.745 1.00 89.31 91 HIS A C 1
ATOM 674 O O . HIS A 1 91 ? 13.618 3.272 -9.188 1.00 89.31 91 HIS A O 1
ATOM 680 N N . THR A 1 92 ? 11.966 4.786 -9.187 1.00 91.38 92 THR A N 1
ATOM 681 C CA . THR A 1 92 ? 11.509 4.443 -7.836 1.00 91.38 92 THR A CA 1
ATOM 682 C C . THR A 1 92 ? 11.094 2.976 -7.729 1.00 91.38 92 THR A C 1
ATOM 684 O O . THR A 1 92 ? 11.442 2.327 -6.750 1.00 91.38 92 THR A O 1
ATOM 687 N N . LEU A 1 93 ? 10.378 2.435 -8.721 1.00 91.62 93 LEU A N 1
ATOM 688 C CA . LEU A 1 93 ? 10.000 1.019 -8.718 1.00 91.62 93 LEU A CA 1
ATOM 689 C C . LEU A 1 93 ? 11.205 0.096 -8.915 1.00 91.62 93 LEU A C 1
ATOM 691 O O . LEU A 1 93 ? 11.273 -0.938 -8.263 1.00 91.62 93 LEU A O 1
ATOM 695 N N . PHE A 1 94 ? 12.149 0.459 -9.786 1.00 91.12 94 PHE A N 1
ATOM 696 C CA . PHE A 1 94 ? 13.376 -0.308 -10.002 1.00 91.12 94 PHE A CA 1
ATOM 697 C C . PHE A 1 94 ? 14.163 -0.472 -8.696 1.00 91.12 94 PHE A C 1
ATOM 699 O O . PHE A 1 94 ? 14.525 -1.592 -8.335 1.00 91.12 94 PHE A O 1
ATOM 706 N N . ASP A 1 95 ? 14.347 0.633 -7.97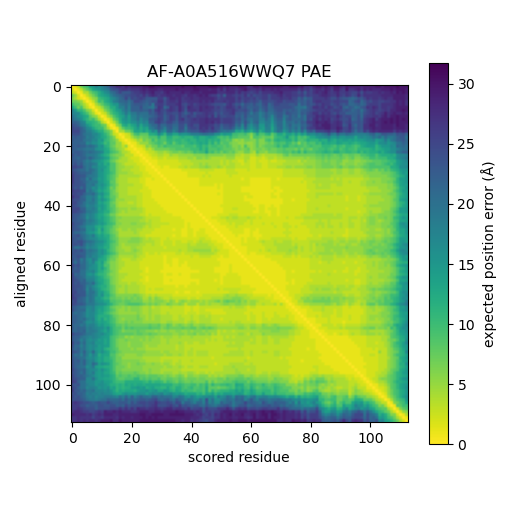1 1.00 90.00 95 ASP A N 1
ATOM 707 C CA . ASP A 1 95 ? 15.055 0.644 -6.694 1.00 90.00 95 ASP A CA 1
ATOM 708 C C . ASP A 1 95 ? 14.272 -0.128 -5.620 1.00 90.00 95 ASP A C 1
ATOM 710 O O . ASP A 1 95 ? 14.834 -0.970 -4.921 1.00 90.00 95 ASP A O 1
ATOM 714 N N . ALA A 1 96 ? 12.961 0.115 -5.505 1.00 91.19 96 ALA A N 1
ATOM 715 C CA . ALA A 1 96 ? 12.127 -0.483 -4.461 1.00 91.19 96 ALA A CA 1
ATOM 716 C C . ALA A 1 96 ? 11.898 -1.993 -4.639 1.00 91.19 96 ALA A C 1
ATOM 718 O O . ALA A 1 96 ? 11.720 -2.706 -3.654 1.00 91.19 96 ALA A O 1
ATOM 719 N N . LEU A 1 97 ? 11.908 -2.485 -5.880 1.00 91.00 97 LEU A N 1
ATOM 720 C CA . LEU A 1 97 ? 11.803 -3.912 -6.197 1.00 91.00 97 LEU A CA 1
ATOM 721 C C . LEU A 1 97 ? 13.171 -4.613 -6.238 1.00 91.00 97 LEU A C 1
ATOM 723 O O . LEU A 1 97 ? 13.222 -5.803 -6.544 1.00 91.00 97 LEU A O 1
ATOM 727 N N . ALA A 1 98 ? 14.265 -3.893 -5.950 1.00 89.50 98 ALA A N 1
ATOM 728 C CA . ALA A 1 98 ? 15.638 -4.401 -5.971 1.00 89.50 9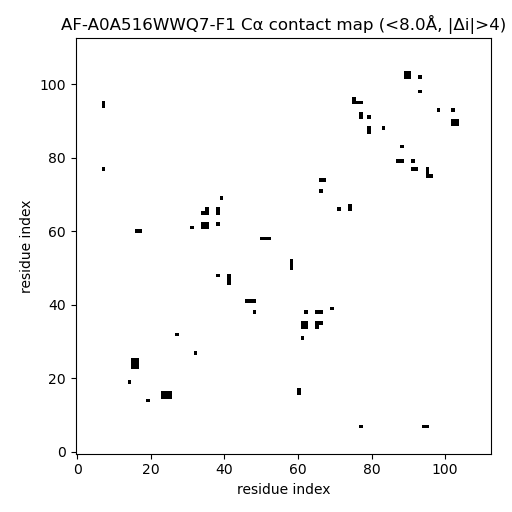8 ALA A CA 1
ATOM 729 C C . ALA A 1 98 ? 15.979 -5.172 -7.262 1.00 89.50 98 ALA A C 1
ATOM 731 O O . ALA A 1 98 ? 16.639 -6.216 -7.243 1.00 89.50 98 ALA A O 1
ATOM 732 N N . VAL A 1 99 ? 15.503 -4.667 -8.405 1.00 88.38 99 VAL A N 1
ATOM 733 C CA . VAL A 1 99 ? 15.721 -5.319 -9.699 1.00 88.38 99 VAL A CA 1
ATOM 734 C C . VAL A 1 99 ? 17.212 -5.273 -10.032 1.00 88.38 99 VAL A C 1
ATOM 736 O O . VAL A 1 99 ? 17.866 -4.240 -9.922 1.00 88.38 99 VAL A O 1
ATOM 739 N N . SER A 1 100 ? 17.774 -6.406 -10.447 1.00 86.19 100 SER A N 1
ATOM 740 C CA . SER A 1 100 ? 19.189 -6.481 -10.819 1.00 86.19 100 SER A CA 1
ATOM 741 C C . SER A 1 100 ? 19.472 -5.800 -12.164 1.00 86.19 100 SER A C 1
ATOM 743 O O . SER A 1 100 ? 18.683 -5.907 -13.102 1.00 86.19 100 SER A O 1
ATOM 745 N N . GLY A 1 101 ? 20.647 -5.174 -12.284 1.00 87.38 101 GLY A N 1
ATOM 746 C CA . GLY A 1 101 ? 21.141 -4.563 -13.525 1.00 87.38 101 GLY A CA 1
ATOM 747 C C . GLY A 1 101 ? 21.050 -3.031 -13.544 1.00 87.38 101 GLY A C 1
ATOM 748 O O . GLY A 1 101 ? 20.917 -2.407 -12.495 1.00 87.38 101 GLY A O 1
ATOM 749 N N . PRO A 1 102 ? 21.194 -2.389 -14.716 1.00 83.94 102 PRO A N 1
ATOM 750 C CA . PRO A 1 102 ? 20.968 -0.956 -14.855 1.00 83.94 102 PRO A CA 1
ATOM 751 C C . PRO A 1 102 ? 19.464 -0.636 -14.973 1.00 83.94 102 PRO A C 1
ATOM 753 O O . PRO A 1 102 ? 18.719 -1.407 -15.585 1.00 83.94 102 PRO A O 1
ATOM 756 N N . PRO A 1 103 ? 19.005 0.523 -14.469 1.00 79.12 103 PRO A N 1
ATOM 757 C CA . PRO A 1 103 ? 17.606 0.920 -14.572 1.00 79.12 103 PRO A CA 1
ATOM 758 C C . PRO A 1 103 ? 17.170 1.102 -16.039 1.00 79.12 103 PRO A C 1
ATOM 760 O O . PRO A 1 103 ? 17.938 1.622 -16.858 1.00 79.12 103 PRO A O 1
ATOM 763 N N . PRO A 1 104 ? 15.926 0.732 -16.397 1.00 77.25 104 PRO A N 1
ATOM 764 C CA . PRO A 1 104 ? 15.450 0.779 -17.775 1.00 77.25 104 PRO A CA 1
ATOM 765 C C . PRO A 1 104 ? 15.395 2.216 -18.322 1.00 77.25 104 PRO A C 1
ATOM 767 O O . PRO A 1 104 ? 14.636 3.075 -17.856 1.00 77.25 104 PRO A O 1
ATOM 770 N N . ALA A 1 105 ? 16.198 2.466 -19.363 1.00 75.00 105 ALA A N 1
ATOM 771 C CA . ALA A 1 105 ? 16.362 3.784 -19.979 1.00 75.00 105 ALA A CA 1
ATOM 772 C C . ALA A 1 105 ? 15.162 4.222 -20.841 1.00 75.00 105 ALA A C 1
ATOM 774 O O . ALA A 1 105 ? 14.949 5.420 -21.036 1.00 75.00 105 ALA A O 1
ATOM 775 N N . ARG A 1 106 ? 14.376 3.271 -21.358 1.00 73.50 106 ARG A N 1
ATOM 776 C CA . ARG A 1 106 ? 13.207 3.499 -22.222 1.00 73.50 106 ARG A CA 1
ATOM 777 C C . ARG A 1 106 ? 12.088 2.525 -21.870 1.00 73.50 106 ARG A C 1
ATOM 779 O O . ARG A 1 106 ? 12.314 1.550 -21.158 1.00 73.50 106 ARG A O 1
ATOM 786 N N . GLU A 1 107 ? 10.891 2.815 -22.362 1.00 63.88 107 GLU A N 1
ATOM 787 C CA . GLU A 1 107 ? 9.788 1.856 -22.353 1.00 63.88 107 GLU A CA 1
ATOM 788 C C . GLU A 1 107 ? 10.206 0.599 -23.118 1.00 63.88 107 GLU A C 1
ATOM 790 O O . GLU A 1 107 ? 10.913 0.679 -24.128 1.00 63.88 107 GLU A O 1
ATOM 795 N N . ILE A 1 108 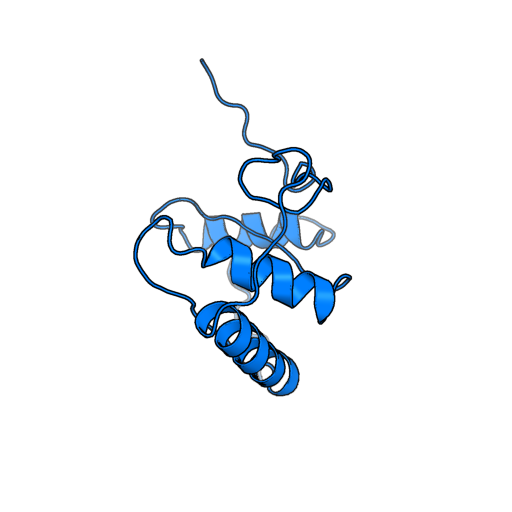? 9.789 -0.563 -22.621 1.00 60.59 108 ILE A N 1
ATOM 796 C CA . ILE A 1 108 ? 9.956 -1.815 -23.347 1.00 60.59 108 ILE A CA 1
ATOM 797 C C . ILE A 1 108 ? 8.979 -1.718 -24.520 1.00 60.59 108 ILE A C 1
ATOM 799 O O . ILE A 1 108 ? 7.773 -1.862 -24.334 1.00 60.59 108 ILE A O 1
ATOM 803 N N . SE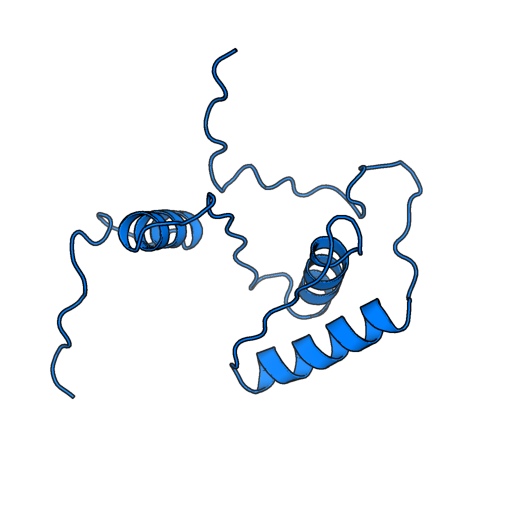R A 1 109 ? 9.469 -1.383 -25.715 1.00 54.84 109 SER A N 1
ATOM 804 C CA . SER A 1 109 ? 8.653 -1.506 -26.923 1.00 54.84 109 SER A CA 1
ATOM 805 C C . SER A 1 109 ? 8.289 -2.983 -27.035 1.00 54.84 109 SER A C 1
ATOM 807 O O . SER A 1 109 ? 9.190 -3.821 -27.004 1.00 54.84 109 SER A O 1
ATOM 809 N N . GLY A 1 110 ? 6.989 -3.289 -27.016 1.00 49.66 110 GLY A N 1
ATOM 810 C CA . GLY A 1 110 ? 6.481 -4.649 -26.873 1.00 49.66 110 GLY A CA 1
ATOM 811 C C . GLY A 1 110 ? 7.229 -5.625 -27.775 1.00 49.66 110 GLY A C 1
ATOM 812 O O . GLY A 1 110 ? 7.201 -5.499 -28.998 1.00 49.66 110 GLY A O 1
ATOM 813 N N . ALA A 1 111 ? 7.908 -6.597 -27.166 1.00 46.03 111 ALA A N 1
ATOM 814 C CA . ALA A 1 111 ? 8.204 -7.835 -27.861 1.00 46.03 111 ALA A CA 1
ATOM 815 C C . ALA A 1 111 ? 6.845 -8.427 -28.254 1.00 46.03 111 ALA A C 1
ATOM 817 O O . ALA A 1 111 ? 5.982 -8.582 -27.389 1.00 46.03 111 ALA A O 1
ATOM 818 N N . GLY A 1 112 ? 6.646 -8.625 -29.558 1.00 50.38 112 GLY A N 1
ATOM 819 C CA . GLY A 1 112 ? 5.366 -8.983 -30.158 1.00 50.38 112 GLY A CA 1
ATOM 820 C C . GLY A 1 112 ? 4.633 -10.093 -29.407 1.00 50.38 112 GLY A C 1
ATOM 821 O O . GLY A 1 112 ? 5.180 -11.175 -29.196 1.00 50.38 112 GLY A O 1
ATOM 822 N N . LEU A 1 113 ? 3.394 -9.780 -29.035 1.00 41.59 113 LEU A N 1
ATOM 823 C CA . LEU A 1 113 ? 2.300 -10.737 -28.919 1.00 41.59 113 LEU A CA 1
ATOM 824 C C . LEU A 1 113 ? 1.496 -10.670 -30.217 1.00 41.59 113 LEU A C 1
ATOM 826 O O . LEU A 1 113 ? 1.305 -9.533 -30.711 1.00 41.59 113 LEU A O 1
#

Sequence (113 aa):
MTGTPATPADVDQSPEHFLGLSGAHIVATDTLLATRDNLVDVIDTKAMMCVHGDAGLGKTLSVNASLRDLVPEAVCRVQFRARPTPRDIRHTLFDALAVSGPPPAREISGAGL

Secondary structure (DSSP, 8-state):
---PPPPGGGS----S-TT--TT--PPP-HHHHHHHHHHHHHHHHT-------STTSSHHHHHHHHHHHH-GGG-----PPSS--HHHHHHHHHHHTT-SSSPP-S-------

Radius of gyration: 17.11 Å; Cα contacts (8 Å, |Δi|>4): 51; chains: 1; bounding box: 37×35×55 Å